Protein AF-A0A831UA27-F1 (afdb_monomer_lite)

Structure (mmCIF, N/CA/C/O backbone):
data_AF-A0A831UA27-F1
#
_entry.id   AF-A0A831UA27-F1
#
loop_
_atom_site.group_PDB
_atom_site.id
_atom_site.type_symbol
_atom_site.label_atom_id
_atom_site.label_alt_id
_atom_site.label_comp_id
_atom_site.label_asym_id
_atom_site.label_entity_id
_atom_site.label_seq_id
_atom_site.pdbx_PDB_ins_code
_atom_site.Cartn_x
_atom_site.Cartn_y
_atom_site.Cartn_z
_atom_site.occupancy
_atom_site.B_iso_or_equiv
_atom_site.auth_seq_id
_atom_site.auth_comp_id
_atom_site.auth_asym_id
_atom_site.auth_atom_id
_atom_site.pdbx_PDB_model_num
ATOM 1 N N . TRP A 1 1 ? -2.156 7.075 0.422 1.00 79.69 1 TRP A N 1
ATOM 2 C CA . TRP A 1 1 ? -0.740 7.346 0.090 1.00 79.69 1 TRP A CA 1
ATOM 3 C C . TRP A 1 1 ? -0.152 6.276 -0.811 1.00 79.69 1 TRP A C 1
ATOM 5 O O . TRP A 1 1 ? 0.248 6.620 -1.911 1.00 79.69 1 TRP A O 1
ATOM 15 N N . HIS A 1 2 ? -0.204 4.999 -0.419 1.00 80.88 2 HIS A N 1
ATOM 16 C CA . HIS A 1 2 ? 0.277 3.890 -1.251 1.00 80.88 2 HIS A CA 1
ATOM 17 C C . HIS A 1 2 ? -0.319 3.854 -2.666 1.00 80.88 2 HIS A C 1
ATOM 19 O O . HIS A 1 2 ? 0.425 3.798 -3.633 1.00 80.88 2 HIS A O 1
ATOM 25 N N . GLN A 1 3 ? -1.649 3.893 -2.816 1.00 81.38 3 GLN A N 1
ATOM 26 C CA . GLN A 1 3 ? -2.290 3.832 -4.146 1.00 81.38 3 GLN A CA 1
ATOM 27 C C . GLN A 1 3 ? -1.909 4.999 -5.071 1.00 81.38 3 GLN A C 1
ATOM 29 O O . GLN A 1 3 ? -2.148 4.939 -6.267 1.00 81.38 3 GLN A O 1
ATOM 34 N N . GLN A 1 4 ? -1.351 6.072 -4.507 1.00 82.12 4 GLN A N 1
ATOM 35 C CA . GLN A 1 4 ? -0.910 7.255 -5.242 1.00 82.12 4 GLN A CA 1
ATOM 36 C C . GLN A 1 4 ? 0.607 7.230 -5.500 1.00 82.12 4 GLN A C 1
ATOM 38 O O . GLN A 1 4 ? 1.162 8.274 -5.816 1.00 82.12 4 GLN A O 1
ATOM 43 N N . GLY A 1 5 ? 1.293 6.111 -5.229 1.00 81.38 5 GLY A N 1
ATOM 44 C CA . GLY A 1 5 ? 2.752 5.992 -5.349 1.00 81.38 5 GLY A CA 1
ATOM 45 C C . GLY A 1 5 ? 3.556 6.835 -4.347 1.00 81.38 5 GLY A C 1
ATOM 46 O O . GLY A 1 5 ? 4.775 6.872 -4.407 1.00 81.38 5 GLY A O 1
ATOM 47 N N . LYS A 1 6 ? 2.904 7.522 -3.398 1.00 84.06 6 LYS A N 1
ATOM 48 C CA . LYS A 1 6 ? 3.566 8.514 -2.524 1.00 84.06 6 LYS A CA 1
ATOM 49 C C . LYS A 1 6 ? 4.444 7.908 -1.434 1.00 84.06 6 LYS A C 1
ATOM 51 O O . LYS A 1 6 ? 5.305 8.593 -0.899 1.00 84.06 6 LYS A O 1
ATOM 56 N N . VAL A 1 7 ? 4.151 6.676 -1.030 1.00 85.75 7 VAL A N 1
ATOM 57 C CA . VAL A 1 7 ? 4.889 5.939 0.003 1.00 85.75 7 VAL A CA 1
ATOM 58 C C . VAL A 1 7 ? 4.884 4.458 -0.352 1.00 85.75 7 VAL A C 1
ATOM 60 O O . VAL A 1 7 ? 3.923 3.980 -0.964 1.00 85.75 7 VAL A O 1
ATOM 63 N N . SER A 1 8 ? 5.919 3.736 0.077 1.00 87.12 8 SER A N 1
ATOM 64 C CA . SER A 1 8 ? 5.987 2.284 -0.079 1.00 87.12 8 SER A CA 1
ATOM 65 C C . SER A 1 8 ? 4.882 1.578 0.711 1.00 87.12 8 SER A C 1
ATOM 67 O O . SER A 1 8 ? 4.273 2.136 1.631 1.00 87.12 8 SER A O 1
ATOM 69 N N . GLN A 1 9 ? 4.638 0.316 0.370 1.00 87.56 9 GLN A N 1
ATOM 70 C CA . GLN A 1 9 ? 3.656 -0.508 1.065 1.00 87.56 9 GLN A CA 1
ATOM 71 C C . GLN A 1 9 ? 3.969 -0.685 2.557 1.00 87.56 9 GLN A C 1
ATOM 73 O O . GLN A 1 9 ? 3.056 -0.665 3.376 1.00 87.56 9 GLN A O 1
ATOM 78 N N . GLU A 1 10 ? 5.247 -0.817 2.909 1.00 89.12 10 GLU A N 1
ATOM 79 C CA . GLU A 1 10 ? 5.690 -0.987 4.295 1.00 89.12 10 GLU A CA 1
ATOM 80 C C . GLU A 1 10 ? 5.468 0.274 5.139 1.00 89.12 10 GLU A C 1
ATOM 82 O O . GLU A 1 10 ? 4.953 0.206 6.253 1.00 89.12 10 GLU A O 1
ATOM 87 N N . ILE A 1 11 ? 5.753 1.452 4.580 1.00 91.50 11 ILE A N 1
ATOM 88 C CA . ILE A 1 11 ? 5.431 2.717 5.249 1.00 91.50 11 ILE A CA 1
ATOM 89 C C . ILE A 1 11 ? 3.912 2.885 5.371 1.00 91.50 11 ILE A C 1
ATOM 91 O O . ILE A 1 11 ? 3.410 3.344 6.395 1.00 91.50 11 ILE A O 1
ATOM 95 N N . ALA A 1 12 ? 3.150 2.481 4.354 1.00 92.25 12 ALA A N 1
ATOM 96 C CA . ALA A 1 12 ? 1.697 2.560 4.396 1.00 92.25 12 ALA A CA 1
ATOM 97 C C . ALA A 1 12 ? 1.070 1.646 5.461 1.00 92.25 12 ALA A C 1
ATOM 99 O O . ALA A 1 12 ? 0.103 2.069 6.097 1.00 92.25 12 ALA A O 1
ATOM 100 N N . SER A 1 13 ? 1.610 0.441 5.684 1.00 93.25 13 SER A N 1
ATOM 101 C CA . SER A 1 13 ? 1.129 -0.452 6.745 1.00 93.25 13 SER A CA 1
ATOM 102 C C . SER A 1 13 ? 1.414 0.126 8.130 1.00 93.25 13 SER A C 1
ATOM 104 O O . SER A 1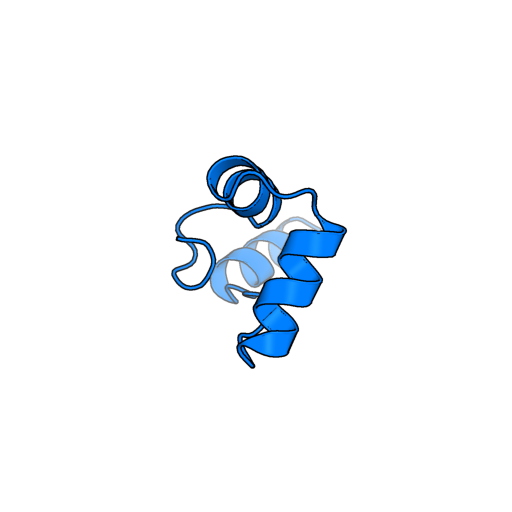 13 ? 0.512 0.175 8.963 1.00 93.25 13 SER A O 1
ATOM 106 N N . GLN A 1 14 ? 2.610 0.690 8.337 1.00 94.31 14 GLN A N 1
ATOM 107 C CA . GLN A 1 14 ? 2.962 1.378 9.583 1.00 94.31 14 GLN A CA 1
ATOM 108 C C . GLN A 1 14 ? 2.050 2.583 9.862 1.00 94.31 14 GLN A C 1
ATOM 110 O O . GLN A 1 14 ? 1.534 2.713 10.968 1.00 94.31 14 GLN A O 1
ATOM 115 N N . ILE A 1 15 ? 1.787 3.430 8.856 1.00 94.25 15 ILE A N 1
ATOM 116 C CA . ILE A 1 15 ? 0.860 4.573 8.979 1.00 94.25 15 ILE A CA 1
ATOM 117 C C . ILE A 1 15 ? -0.560 4.104 9.329 1.00 94.25 15 ILE A C 1
ATOM 119 O O . ILE A 1 15 ? -1.254 4.765 10.098 1.00 94.25 15 ILE A O 1
ATOM 123 N N . ALA A 1 16 ? -1.000 2.972 8.772 1.00 92.31 16 ALA A N 1
ATOM 124 C CA . ALA A 1 16 ? -2.306 2.387 9.063 1.00 92.31 16 ALA A CA 1
ATOM 125 C C . ALA A 1 16 ? -2.376 1.687 10.435 1.00 92.31 16 ALA A C 1
ATOM 127 O O . ALA A 1 16 ? -3.459 1.266 10.834 1.00 92.31 16 ALA A O 1
ATOM 128 N N . GLY A 1 17 ? -1.250 1.550 11.146 1.00 96.25 17 GLY A N 1
ATOM 129 C CA . GLY A 1 17 ? -1.169 0.796 12.397 1.00 96.25 17 GLY A CA 1
ATOM 130 C C . GLY A 1 17 ? -1.397 -0.706 12.210 1.00 96.25 17 GLY A C 1
ATOM 131 O O . GLY A 1 17 ? -1.848 -1.371 13.138 1.00 96.25 17 GLY A O 1
ATOM 132 N N . LEU A 1 18 ? -1.127 -1.226 11.010 1.00 95.31 18 LEU A N 1
ATOM 133 C CA . LEU A 1 18 ? -1.321 -2.626 10.643 1.00 95.31 18 LEU A CA 1
ATOM 134 C C . LEU A 1 18 ? 0.024 -3.290 10.365 1.00 95.31 18 LEU A C 1
ATOM 136 O O . LEU A 1 18 ? 0.950 -2.665 9.838 1.00 95.31 18 LEU A O 1
ATOM 140 N N . ASP A 1 19 ? 0.111 -4.588 10.645 1.00 94.12 19 ASP A N 1
ATOM 141 C CA . ASP A 1 19 ? 1.180 -5.381 10.055 1.00 94.12 19 ASP A CA 1
ATOM 142 C C . ASP A 1 19 ? 0.965 -5.544 8.539 1.00 94.12 19 ASP A C 1
ATOM 144 O O . ASP A 1 19 ? -0.071 -5.182 7.965 1.00 94.12 19 ASP A O 1
ATOM 148 N N . ARG A 1 20 ? 1.980 -6.076 7.857 1.00 89.38 20 ARG A N 1
ATOM 149 C CA . ARG A 1 20 ? 1.962 -6.201 6.397 1.00 89.38 20 ARG A CA 1
ATOM 150 C C . ARG A 1 20 ? 0.835 -7.111 5.890 1.00 89.38 20 ARG A C 1
ATOM 152 O O . ARG A 1 20 ? 0.289 -6.850 4.816 1.00 89.38 20 ARG A O 1
ATOM 159 N N . THR A 1 21 ? 0.501 -8.166 6.626 1.00 94.38 21 THR A N 1
ATOM 160 C CA . THR A 1 21 ? -0.525 -9.143 6.243 1.00 94.38 21 THR A CA 1
ATOM 161 C C . THR A 1 21 ? -1.910 -8.533 6.380 1.00 94.38 21 THR A C 1
ATOM 163 O O . THR A 1 21 ? -2.693 -8.571 5.428 1.00 94.38 21 THR A O 1
ATOM 166 N N . ASP A 1 22 ? -2.191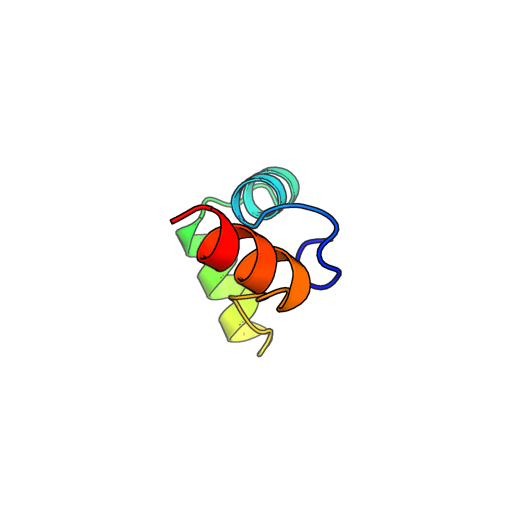 -7.906 7.519 1.00 95.12 22 ASP A N 1
ATOM 167 C CA . ASP A 1 22 ? -3.463 -7.235 7.776 1.00 95.12 22 ASP A CA 1
ATOM 168 C C . ASP A 1 22 ? -3.699 -6.088 6.797 1.00 95.12 22 ASP A C 1
ATOM 170 O O . ASP A 1 22 ? -4.807 -5.906 6.283 1.00 95.12 22 ASP A O 1
ATOM 174 N N . PHE A 1 23 ? -2.637 -5.357 6.462 1.00 93.50 23 PHE A N 1
ATOM 175 C CA . PHE A 1 23 ? -2.689 -4.307 5.459 1.00 93.50 23 PHE A CA 1
ATOM 176 C C . PHE A 1 23 ? -3.062 -4.850 4.069 1.00 93.50 23 PHE A C 1
ATOM 178 O O . PHE A 1 23 ? -3.963 -4.319 3.418 1.00 93.50 23 PHE A O 1
ATOM 185 N N . LEU A 1 24 ? -2.434 -5.943 3.621 1.00 91.19 24 LEU A N 1
ATOM 186 C CA . LEU A 1 24 ? -2.783 -6.609 2.358 1.00 91.19 24 LEU A CA 1
ATOM 187 C C . LEU A 1 24 ? -4.233 -7.107 2.346 1.00 91.19 24 LEU A C 1
ATOM 189 O O . LEU A 1 24 ? -4.948 -6.935 1.355 1.00 91.19 24 LEU A O 1
ATOM 193 N N . LEU A 1 25 ? -4.682 -7.693 3.456 1.00 94.31 25 LEU A N 1
ATOM 194 C CA . LEU A 1 25 ? -6.040 -8.203 3.596 1.00 94.31 25 LEU A CA 1
ATOM 195 C C . LEU A 1 25 ? -7.075 -7.068 3.531 1.00 94.31 25 LEU A C 1
ATOM 197 O O . LEU A 1 25 ? -8.135 -7.222 2.920 1.00 94.31 25 LEU A O 1
ATOM 201 N N . ALA A 1 26 ? -6.762 -5.912 4.123 1.00 93.12 26 ALA A N 1
ATOM 202 C CA . ALA A 1 26 ? -7.587 -4.713 4.043 1.00 93.12 26 ALA A CA 1
ATOM 203 C C . ALA A 1 26 ? -7.702 -4.196 2.599 1.00 93.12 26 ALA A C 1
ATOM 205 O O . ALA A 1 26 ? -8.815 -3.932 2.140 1.00 93.12 26 ALA A O 1
ATOM 206 N N . LEU A 1 27 ? -6.593 -4.136 1.849 1.00 91.31 27 LEU A N 1
ATOM 207 C CA . LEU A 1 27 ? -6.618 -3.759 0.428 1.00 91.31 27 LEU A CA 1
ATOM 208 C C . LEU A 1 27 ? -7.493 -4.710 -0.399 1.00 91.31 27 LEU A C 1
ATOM 210 O O . LEU A 1 27 ? -8.328 -4.252 -1.181 1.00 91.31 27 LEU A O 1
ATOM 214 N N . ALA A 1 28 ? -7.366 -6.021 -0.177 1.00 90.44 28 ALA A N 1
ATOM 215 C CA . ALA A 1 28 ? -8.154 -7.032 -0.878 1.00 90.44 28 ALA A CA 1
ATOM 216 C C . ALA A 1 28 ? -9.661 -6.894 -0.599 1.00 90.44 28 ALA A C 1
ATOM 218 O O . ALA A 1 28 ? -10.471 -6.922 -1.528 1.00 90.44 28 ALA A O 1
ATOM 219 N N . ARG A 1 29 ? -10.049 -6.673 0.666 1.00 93.94 29 ARG A N 1
ATOM 220 C CA . ARG A 1 29 ? -11.450 -6.418 1.057 1.00 93.94 29 ARG A CA 1
ATOM 221 C C . ARG A 1 29 ? -12.027 -5.185 0.366 1.00 93.94 29 ARG A C 1
ATOM 223 O O . ARG A 1 29 ? -13.197 -5.184 -0.007 1.00 93.94 29 ARG A O 1
ATOM 230 N N . MET A 1 30 ? -11.204 -4.159 0.168 1.00 91.19 30 MET A N 1
ATOM 231 C CA . MET A 1 30 ? -11.583 -2.923 -0.519 1.00 91.19 30 MET A CA 1
ATOM 232 C C . MET A 1 30 ? -11.494 -3.021 -2.050 1.00 91.19 30 MET A C 1
ATOM 234 O O . MET A 1 30 ? -11.799 -2.043 -2.729 1.00 91.19 30 MET A O 1
ATOM 238 N N . ARG A 1 31 ? -11.091 -4.177 -2.602 1.00 87.69 31 ARG A N 1
ATOM 239 C CA . ARG A 1 31 ? -10.808 -4.381 -4.035 1.00 87.69 31 ARG A CA 1
ATOM 240 C C . ARG A 1 31 ? -9.805 -3.368 -4.601 1.00 87.69 31 ARG A C 1
ATOM 242 O O . ARG A 1 31 ? -9.922 -2.942 -5.747 1.00 87.69 31 ARG A O 1
ATOM 249 N N . LEU A 1 32 ? -8.828 -2.977 -3.788 1.00 85.38 32 LEU A N 1
ATOM 250 C CA . LEU A 1 32 ? -7.726 -2.110 -4.192 1.00 85.38 32 LEU A CA 1
ATOM 251 C C . LEU A 1 32 ? -6.520 -2.960 -4.599 1.00 85.38 32 LEU A C 1
ATOM 253 O O . LEU A 1 32 ? -6.259 -4.006 -4.005 1.00 85.38 32 LEU A 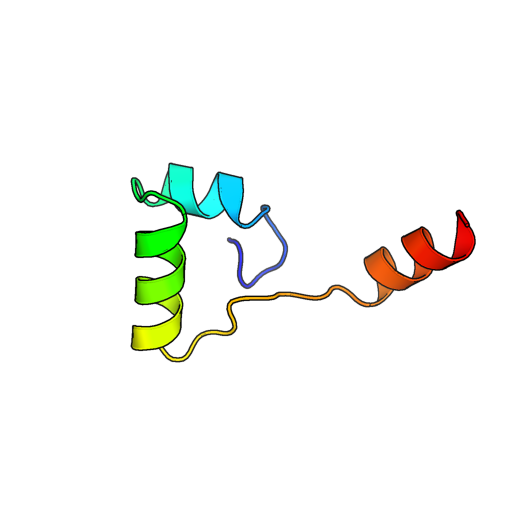O 1
ATOM 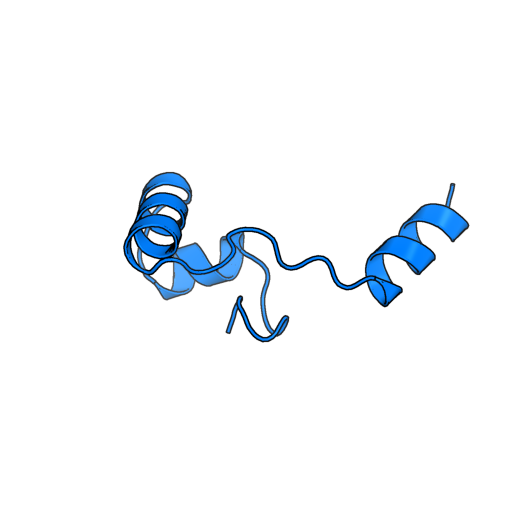257 N N . ASN A 1 33 ? -5.763 -2.496 -5.594 1.00 80.75 33 ASN A N 1
ATOM 258 C CA . ASN A 1 33 ? -4.569 -3.198 -6.060 1.00 80.75 33 ASN A CA 1
ATOM 259 C C . ASN A 1 33 ? -3.492 -3.204 -4.972 1.00 80.75 33 ASN A C 1
ATOM 261 O O . ASN A 1 33 ? -3.100 -2.151 -4.487 1.00 80.75 33 ASN A O 1
ATOM 265 N N . SER A 1 34 ? -2.969 -4.369 -4.599 1.00 73.75 34 SER A N 1
ATOM 266 C CA . SER A 1 34 ? -1.898 -4.462 -3.595 1.00 73.75 34 SER A CA 1
ATOM 267 C C . SER A 1 34 ? -0.526 -4.051 -4.120 1.00 73.75 34 SER A C 1
ATOM 269 O O . SER A 1 34 ? 0.351 -3.713 -3.335 1.00 73.75 34 SER A O 1
ATOM 271 N N . PHE A 1 35 ? -0.348 -4.066 -5.439 1.00 72.00 35 PHE A N 1
ATOM 272 C CA . PHE A 1 35 ? 0.898 -3.716 -6.102 1.00 72.00 35 PHE A CA 1
ATOM 273 C C . PHE A 1 35 ? 0.658 -2.498 -6.983 1.00 72.00 35 PHE A C 1
ATOM 275 O O . PHE A 1 35 ? -0.189 -2.521 -7.876 1.00 72.00 35 PHE A O 1
ATOM 282 N N . HIS A 1 36 ? 1.387 -1.425 -6.697 1.00 69.62 36 HIS A N 1
ATOM 283 C CA . HIS A 1 36 ? 1.500 -0.292 -7.598 1.00 69.62 36 HIS A CA 1
ATOM 284 C C . HIS A 1 36 ? 2.852 -0.433 -8.288 1.00 69.62 36 HIS A C 1
ATOM 286 O O . HIS A 1 36 ? 3.881 -0.247 -7.646 1.00 69.62 36 HIS A O 1
ATOM 292 N N . VAL A 1 37 ? 2.836 -0.855 -9.550 1.00 65.44 37 VAL A N 1
ATOM 293 C CA . VAL A 1 37 ? 4.032 -0.852 -10.393 1.00 65.44 37 VAL A CA 1
ATOM 294 C C . VAL A 1 37 ? 4.051 0.492 -11.095 1.00 65.44 37 VAL A C 1
ATOM 296 O O . VAL A 1 37 ? 3.187 0.761 -11.930 1.00 65.44 37 VAL A O 1
ATOM 299 N N . ASP A 1 38 ? 5.008 1.333 -10.724 1.00 72.81 38 ASP A N 1
ATOM 300 C CA . ASP A 1 38 ? 5.371 2.479 -11.542 1.00 72.81 38 ASP A CA 1
ATOM 301 C C . ASP A 1 38 ? 6.303 1.967 -12.649 1.00 72.81 38 ASP A C 1
ATOM 303 O O . ASP A 1 38 ? 7.400 1.470 -12.386 1.00 72.81 38 ASP A O 1
ATOM 307 N N . LEU A 1 39 ? 5.815 2.012 -13.890 1.00 71.81 39 LEU A N 1
ATOM 308 C CA . LEU A 1 39 ? 6.545 1.513 -15.054 1.00 71.81 39 LEU A CA 1
ATOM 309 C C . LEU A 1 39 ? 7.840 2.303 -15.297 1.00 71.81 39 LEU A C 1
ATOM 311 O O . LEU A 1 39 ? 8.791 1.728 -15.822 1.00 71.81 39 LEU A O 1
ATOM 315 N N . ASP A 1 40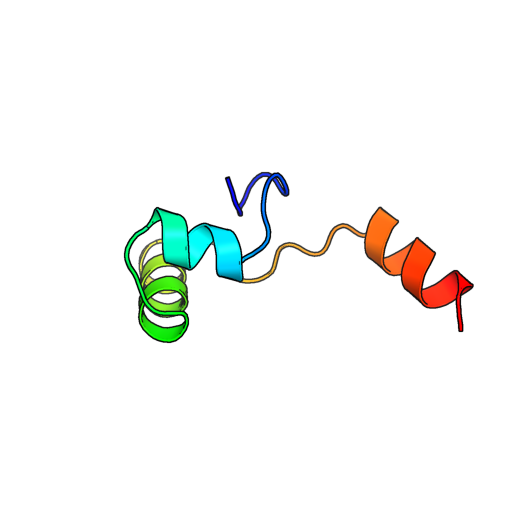 ? 7.906 3.568 -14.870 1.00 74.06 40 ASP A N 1
ATOM 316 C CA . ASP A 1 40 ? 9.095 4.412 -15.017 1.00 74.06 40 ASP A CA 1
ATOM 317 C C . ASP A 1 40 ? 10.173 4.071 -13.974 1.00 74.06 40 ASP A C 1
ATOM 319 O O . ASP A 1 40 ? 11.369 4.223 -14.234 1.00 74.06 40 ASP A O 1
ATOM 323 N N . ASP A 1 41 ? 9.778 3.620 -12.779 1.00 72.12 41 ASP A N 1
ATOM 324 C CA . A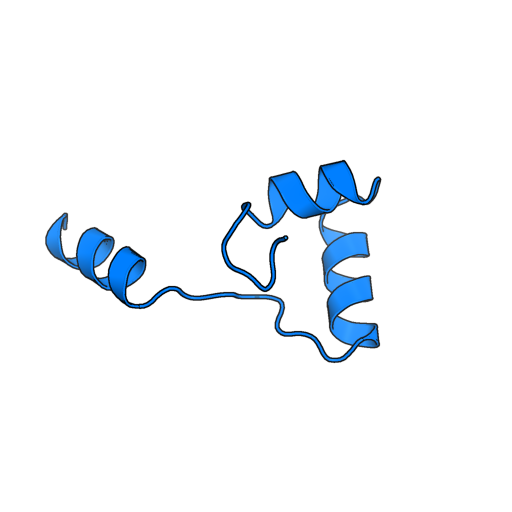SP A 1 41 ? 10.710 3.056 -11.788 1.00 72.12 41 ASP A CA 1
ATOM 325 C C . ASP A 1 41 ? 11.204 1.676 -12.240 1.00 72.12 41 ASP A C 1
ATOM 327 O O . ASP A 1 41 ? 12.406 1.419 -12.207 1.00 72.12 41 ASP A O 1
ATOM 331 N N . LEU A 1 42 ? 10.303 0.820 -12.739 1.00 76.19 42 LEU A N 1
ATOM 332 C CA . LEU A 1 42 ? 10.663 -0.508 -13.243 1.00 76.19 42 LEU A CA 1
ATOM 333 C C . LEU A 1 42 ? 11.643 -0.425 -14.425 1.00 76.19 42 LEU A C 1
ATOM 335 O O . LEU A 1 42 ? 12.618 -1.171 -14.472 1.00 76.19 42 LEU A O 1
ATOM 339 N N . ALA A 1 43 ? 11.422 0.501 -15.363 1.00 81.25 43 ALA A N 1
ATOM 340 C CA . ALA A 1 43 ? 12.335 0.727 -16.484 1.00 81.25 43 ALA A CA 1
ATOM 341 C C . ALA A 1 43 ? 13.739 1.141 -16.009 1.00 81.25 43 ALA A C 1
ATOM 343 O O . ALA A 1 43 ? 14.738 0.632 -16.513 1.00 81.25 43 ALA A O 1
ATOM 344 N N . ARG A 1 44 ? 13.818 2.007 -14.989 1.00 79.38 44 ARG A N 1
ATOM 345 C CA . ARG A 1 44 ? 15.092 2.424 -14.382 1.00 79.38 44 ARG A CA 1
ATOM 346 C C . ARG A 1 44 ? 15.816 1.294 -13.651 1.00 79.38 44 ARG A C 1
ATOM 348 O O . ARG A 1 44 ? 17.036 1.363 -13.528 1.00 79.38 44 ARG A O 1
ATOM 355 N N . GLU A 1 45 ? 15.095 0.306 -13.130 1.00 76.06 45 GLU A N 1
ATOM 356 C CA . GLU A 1 45 ? 15.687 -0.873 -12.490 1.00 76.06 45 GLU A CA 1
ATOM 357 C C . GLU A 1 45 ? 16.252 -1.844 -13.538 1.00 76.06 45 GLU A C 1
ATOM 359 O O . GLU A 1 45 ? 17.388 -2.284 -13.393 1.00 76.06 45 GLU A O 1
ATOM 364 N N . ILE A 1 46 ? 15.531 -2.067 -14.645 1.00 86.06 46 ILE A N 1
ATOM 365 C CA . ILE A 1 46 ? 15.990 -2.895 -15.777 1.00 86.06 46 ILE A CA 1
ATOM 366 C C . ILE A 1 46 ? 17.239 -2.303 -16.449 1.00 86.06 46 ILE A C 1
ATOM 368 O O . ILE A 1 46 ? 18.131 -3.045 -16.832 1.00 86.06 46 ILE A O 1
ATOM 372 N N . GLU A 1 47 ? 17.334 -0.978 -16.589 1.00 87.06 47 GLU A N 1
ATOM 373 C CA . GLU A 1 47 ? 18.519 -0.323 -17.175 1.00 87.06 47 GLU A CA 1
ATOM 374 C C . GLU A 1 47 ? 19.775 -0.374 -16.282 1.00 87.06 47 GLU A C 1
ATOM 376 O O . GLU A 1 47 ? 20.866 -0.023 -16.737 1.00 87.06 47 GLU A O 1
ATOM 381 N N . ARG A 1 48 ? 19.638 -0.755 -15.004 1.00 74.31 48 ARG A N 1
ATOM 382 C CA . ARG A 1 48 ? 20.755 -0.863 -14.050 1.00 74.31 48 ARG A CA 1
ATOM 383 C C . ARG A 1 48 ? 21.343 -2.276 -13.946 1.00 74.31 48 ARG A C 1
ATOM 385 O O . ARG A 1 48 ? 22.368 -2.415 -13.274 1.00 74.31 48 ARG A O 1
ATOM 392 N N . GLU A 1 49 ? 20.732 -3.273 -14.588 1.00 54.62 49 GLU A N 1
ATOM 393 C CA . GLU A 1 49 ? 21.238 -4.652 -14.738 1.00 54.62 49 GLU A CA 1
ATOM 394 C C . GLU A 1 49 ? 21.868 -4.883 -16.120 1.00 54.62 49 GLU A C 1
ATOM 396 O O . GLU A 1 49 ? 22.889 -5.609 -16.172 1.00 54.62 49 GLU A O 1
#

Radius of gyration: 12.44 Å; chains: 1; bounding box: 33×18×30 Å

Foldseek 3Di:
DVLVVPDDLCVVCVVVVHDSVVSQVVCVVVVHDSDDDDVVVVVVVVVVD

Sequence (49 aa):
WHQQGKVSQEIASQIAGLDRTDFLLALARMRLNSFHVDLDDLAREIERE

pLDDT: mean 84.51, std 9.32, range [54.62, 96.25]

Secondary structure (DSSP, 8-state):
-GGGTSS-HHHHHHHTT--HHHHHHHHHHTT--S----HHHHHHHHTT-